Protein AF-A0AAP2XPQ5-F1 (afdb_monomer)

InterPro domains:
  IPR018170 Aldo/keto reductase, conserved site [PS00063] (8-23)
  IPR020471 Aldo-keto reductase [PTHR43827] (1-44)
  IPR023210 NADP-dependent oxidoreductase domain [PF00248] (2-39)
  IPR036812 NAD(P)-dependent oxidoreductase domain superfamily [G3DSA:3.20.20.100] (1-65)
  IPR036812 NAD(P)-dependent oxidoreductase domain superfamily [SSF51430] (1-44)

Secondary structure (DSSP, 8-state):
-TTS-------SSHHHHHHHH--SS----HHHHHHHHTT--SS-TT---TT-HHHHHHHHH--S--

Sequence (66 aa):
IQRGVIVIPKSTHVERIKENIDIFDFELNEEEMKQISSLDMGYSGSRAKHFDVEFVEMCLAKKIHD

Foldseek 3Di:
DVVPDDDDDDDPDPVVVVVVVPPPVDDDDPVSVVVVVVPDPDPDDPDDDVPDPVSVVVVVPDDPDD

Mean predicted aligned error: 4.34 Å

Structure (mmCIF, N/CA/C/O backbone):
data_AF-A0AAP2XPQ5-F1
#
_entry.id   AF-A0AAP2XPQ5-F1
#
loop_
_atom_site.group_PDB
_atom_site.id
_atom_site.type_symbol
_atom_site.label_atom_id
_atom_site.label_alt_id
_atom_site.label_comp_id
_atom_site.label_asym_id
_atom_site.label_entity_id
_atom_site.label_seq_id
_atom_si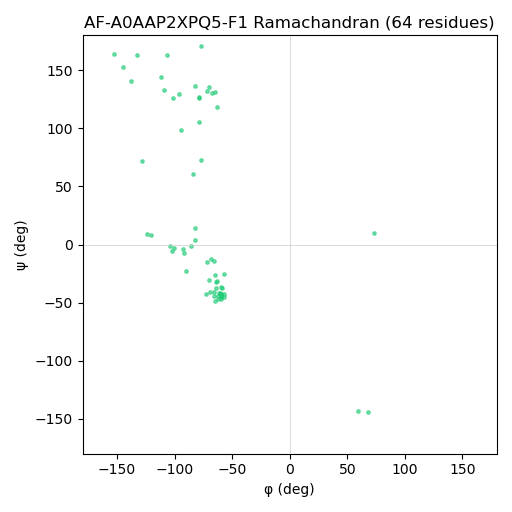te.pdbx_PDB_ins_code
_atom_site.Cartn_x
_atom_site.Cartn_y
_atom_site.Cartn_z
_atom_site.occupancy
_atom_site.B_iso_or_equiv
_atom_site.auth_seq_id
_atom_site.auth_comp_id
_atom_site.auth_asym_id
_atom_site.auth_atom_id
_atom_site.pdbx_PDB_model_num
ATOM 1 N N . ILE A 1 1 ? -7.522 2.022 4.308 1.00 85.81 1 ILE A N 1
ATOM 2 C CA . ILE A 1 1 ? -8.937 2.123 3.871 1.00 85.81 1 ILE A CA 1
ATOM 3 C C . ILE A 1 1 ? -9.634 3.356 4.454 1.00 85.81 1 ILE A C 1
ATOM 5 O O . ILE A 1 1 ? -10.274 4.064 3.696 1.00 85.81 1 ILE A O 1
ATOM 9 N N . GLN A 1 2 ? -9.424 3.691 5.736 1.00 95.50 2 GLN A N 1
ATOM 10 C CA . GLN A 1 2 ? -10.026 4.865 6.401 1.00 95.50 2 GLN A CA 1
ATOM 11 C C . GLN A 1 2 ? -9.734 6.220 5.720 1.00 95.50 2 GLN A C 1
ATOM 13 O O . GLN A 1 2 ? -10.533 7.141 5.801 1.00 95.50 2 GLN A O 1
ATOM 18 N N . ARG A 1 3 ? -8.624 6.342 4.975 1.00 95.69 3 ARG A N 1
ATOM 19 C CA . ARG A 1 3 ? -8.311 7.524 4.141 1.00 95.69 3 ARG A CA 1
ATOM 20 C C . ARG A 1 3 ? -8.997 7.533 2.760 1.00 95.69 3 ARG A C 1
ATOM 22 O O . ARG A 1 3 ? -8.669 8.380 1.938 1.00 95.69 3 ARG A O 1
ATOM 29 N N . GLY A 1 4 ? -9.852 6.556 2.452 1.00 95.81 4 GLY A N 1
ATOM 30 C CA . GLY A 1 4 ? -10.491 6.394 1.136 1.00 95.81 4 GLY A CA 1
ATOM 31 C C . GLY A 1 4 ? -9.570 5.879 0.019 1.00 95.81 4 GLY A C 1
ATOM 32 O O . GLY A 1 4 ? -9.952 5.893 -1.146 1.00 95.81 4 GLY A O 1
ATOM 33 N N . VAL A 1 5 ? -8.356 5.425 0.352 1.00 96.25 5 VAL A N 1
ATOM 34 C CA . VAL A 1 5 ? -7.371 4.913 -0.619 1.00 96.25 5 VAL A CA 1
ATOM 35 C C . VAL A 1 5 ? -7.443 3.388 -0.702 1.00 96.25 5 VAL A C 1
ATOM 37 O O . VAL A 1 5 ? -7.367 2.705 0.326 1.00 96.25 5 VAL A O 1
ATOM 40 N N . ILE A 1 6 ? -7.552 2.866 -1.928 1.00 96.12 6 ILE A N 1
ATOM 41 C CA . ILE A 1 6 ? -7.501 1.428 -2.225 1.00 96.12 6 ILE A CA 1
ATOM 42 C C . ILE A 1 6 ? -6.062 0.930 -2.048 1.00 96.12 6 ILE A C 1
ATOM 44 O O . ILE A 1 6 ? -5.118 1.541 -2.548 1.00 96.12 6 ILE A O 1
ATOM 48 N N . VAL A 1 7 ? -5.897 -0.187 -1.340 1.00 95.38 7 VAL A N 1
ATOM 49 C CA . VAL A 1 7 ? -4.593 -0.803 -1.052 1.00 95.38 7 VAL A CA 1
ATOM 50 C C . VAL A 1 7 ? -4.452 -2.134 -1.795 1.00 95.38 7 VAL A C 1
ATOM 52 O O . VAL A 1 7 ? -5.428 -2.862 -1.941 1.00 95.38 7 VAL A O 1
ATOM 55 N N . ILE A 1 8 ? -3.240 -2.453 -2.267 1.00 96.38 8 ILE A N 1
ATOM 56 C CA . ILE A 1 8 ? -2.942 -3.677 -3.039 1.00 96.38 8 ILE A CA 1
ATOM 57 C C . ILE A 1 8 ? -1.742 -4.409 -2.403 1.00 96.38 8 ILE A C 1
ATOM 59 O O . ILE A 1 8 ? -0.626 -4.352 -2.928 1.00 96.38 8 ILE A O 1
ATOM 63 N N . PRO A 1 9 ? -1.908 -5.043 -1.228 1.00 96.44 9 PRO A N 1
ATOM 64 C CA . PRO A 1 9 ? -0.813 -5.742 -0.564 1.00 96.44 9 PRO A CA 1
ATOM 65 C C . PRO A 1 9 ? -0.424 -7.017 -1.331 1.00 96.44 9 PRO A C 1
ATOM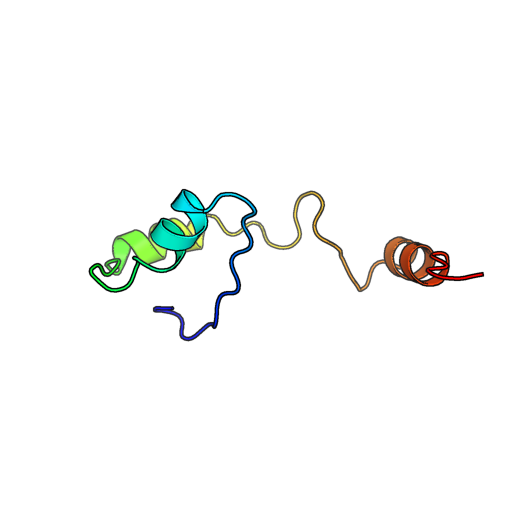 67 O O . PRO A 1 9 ? -1.279 -7.805 -1.731 1.00 96.44 9 PRO A O 1
ATOM 70 N N . LYS A 1 10 ? 0.882 -7.254 -1.509 1.00 97.31 10 LYS A N 1
ATOM 71 C CA . LYS A 1 10 ? 1.424 -8.459 -2.159 1.00 97.31 10 LYS A CA 1
ATOM 72 C C . LYS A 1 10 ? 2.117 -9.355 -1.141 1.00 97.31 10 LYS A C 1
ATOM 74 O O . LYS A 1 10 ? 2.984 -8.906 -0.398 1.00 97.31 10 LYS A O 1
ATOM 79 N N . SER A 1 11 ? 1.817 -10.650 -1.180 1.00 98.06 11 SER A N 1
ATOM 80 C CA . SER A 1 11 ? 2.522 -11.685 -0.418 1.00 98.06 11 SER A CA 1
ATOM 81 C C . SER A 1 11 ? 2.600 -12.979 -1.229 1.00 98.06 11 SER A C 1
ATOM 83 O O . SER A 1 11 ? 1.759 -13.232 -2.084 1.00 98.06 11 SER A O 1
ATOM 85 N N . THR A 1 12 ? 3.626 -13.789 -0.973 1.00 98.00 12 THR A N 1
ATOM 86 C CA . THR A 1 12 ? 3.749 -15.176 -1.460 1.00 98.00 12 THR A CA 1
ATOM 87 C C . THR A 1 12 ? 3.428 -16.204 -0.372 1.00 98.00 12 THR A C 1
ATOM 89 O O . THR A 1 12 ? 3.400 -17.398 -0.647 1.00 98.00 12 THR A O 1
ATOM 92 N N . HIS A 1 13 ? 3.198 -15.757 0.866 1.00 98.50 13 HIS A N 1
ATOM 93 C CA . HIS A 1 13 ? 2.852 -16.604 2.006 1.00 98.50 13 HIS A CA 1
ATOM 94 C C . HIS A 1 13 ? 1.353 -16.530 2.273 1.00 98.50 13 HIS A C 1
ATOM 96 O O . HIS A 1 13 ? 0.826 -15.433 2.468 1.00 98.50 13 HIS A O 1
ATOM 102 N N . VAL A 1 14 ? 0.697 -17.691 2.314 1.00 98.31 14 VAL A N 1
ATOM 103 C CA . VAL A 1 14 ? -0.762 -17.813 2.457 1.00 98.31 14 VAL A CA 1
ATOM 104 C C . VAL A 1 14 ? -1.268 -17.170 3.746 1.00 98.31 14 VAL A C 1
ATOM 106 O O . VAL A 1 14 ? -2.228 -16.411 3.687 1.00 98.31 14 VAL A O 1
ATOM 109 N N . GLU A 1 15 ? -0.603 -17.397 4.880 1.00 98.31 15 GLU A N 1
ATOM 110 C CA . GLU A 1 15 ? -1.047 -16.819 6.159 1.00 98.31 15 GLU A CA 1
ATOM 111 C C . GLU A 1 15 ? -1.044 -15.289 6.126 1.00 98.31 15 GLU A C 1
ATOM 113 O O . GLU A 1 15 ? -2.038 -14.664 6.471 1.00 98.31 15 GLU A O 1
ATOM 118 N N . ARG A 1 16 ? -0.014 -14.678 5.531 1.00 98.31 16 ARG A N 1
ATOM 119 C CA . ARG A 1 16 ? 0.019 -13.223 5.325 1.00 98.31 16 ARG A CA 1
ATOM 120 C C . ARG A 1 16 ? -1.068 -12.713 4.385 1.00 98.31 16 ARG A C 1
ATOM 122 O O . ARG A 1 16 ? -1.505 -11.582 4.527 1.00 98.31 16 ARG A O 1
ATOM 129 N N . ILE A 1 17 ? -1.475 -13.498 3.385 1.00 98.38 17 ILE A N 1
ATOM 130 C CA . ILE A 1 17 ? -2.577 -13.100 2.495 1.00 98.38 17 ILE A CA 1
ATOM 131 C C . ILE A 1 17 ? -3.885 -13.041 3.291 1.00 98.38 17 ILE A C 1
ATOM 133 O O . ILE A 1 17 ? -4.642 -12.093 3.106 1.00 98.38 17 ILE A O 1
ATOM 137 N N . LYS A 1 18 ? -4.116 -14.010 4.189 1.00 98.06 18 LYS A N 1
ATOM 138 C CA . LYS A 1 18 ? -5.275 -14.015 5.093 1.00 98.06 18 LYS A CA 1
ATOM 139 C C . LYS A 1 18 ? -5.217 -12.848 6.084 1.00 98.06 18 LYS A C 1
ATOM 141 O O . LYS A 1 18 ? -6.179 -12.104 6.177 1.00 98.06 18 LYS A O 1
ATOM 146 N N . GLU A 1 19 ? -4.080 -12.632 6.742 1.00 97.94 19 GLU A N 1
ATOM 147 C CA . GLU A 1 19 ? -3.898 -11.516 7.686 1.00 97.94 19 GLU A CA 1
ATOM 148 C C . GLU A 1 19 ? -4.103 -10.150 7.012 1.00 97.94 19 GLU A C 1
ATOM 150 O O . GLU A 1 19 ? -4.765 -9.278 7.555 1.00 97.94 19 GLU A O 1
ATOM 155 N N . ASN A 1 20 ? -3.582 -9.954 5.796 1.00 97.56 20 ASN A N 1
ATOM 156 C CA . ASN A 1 20 ? -3.699 -8.674 5.090 1.00 97.56 20 ASN A CA 1
ATOM 157 C C . ASN A 1 20 ? -5.145 -8.302 4.717 1.00 97.56 20 ASN A C 1
ATOM 159 O O . ASN A 1 20 ? -5.415 -7.119 4.504 1.00 97.56 20 ASN A O 1
ATOM 163 N N . ILE A 1 21 ? -6.037 -9.286 4.550 1.00 96.88 21 ILE A N 1
ATOM 164 C CA . ILE A 1 21 ? -7.455 -9.034 4.255 1.00 96.88 21 ILE A CA 1
ATOM 165 C C . ILE A 1 21 ? -8.298 -8.923 5.531 1.00 96.88 21 ILE A C 1
ATOM 167 O O . ILE A 1 21 ? -9.339 -8.272 5.506 1.00 96.88 21 ILE A O 1
ATOM 171 N N . ASP A 1 22 ? -7.836 -9.499 6.639 1.00 97.38 22 ASP A N 1
ATOM 172 C CA . ASP A 1 22 ? -8.506 -9.494 7.942 1.00 97.38 22 ASP A CA 1
ATOM 173 C C . ASP A 1 22 ? -8.206 -8.207 8.729 1.00 97.38 22 ASP A C 1
ATOM 175 O O . ASP A 1 22 ? -7.568 -8.215 9.775 1.00 97.38 22 ASP A O 1
ATOM 179 N N . ILE A 1 23 ? -8.584 -7.063 8.153 1.00 96.38 23 ILE A N 1
ATOM 180 C CA . ILE A 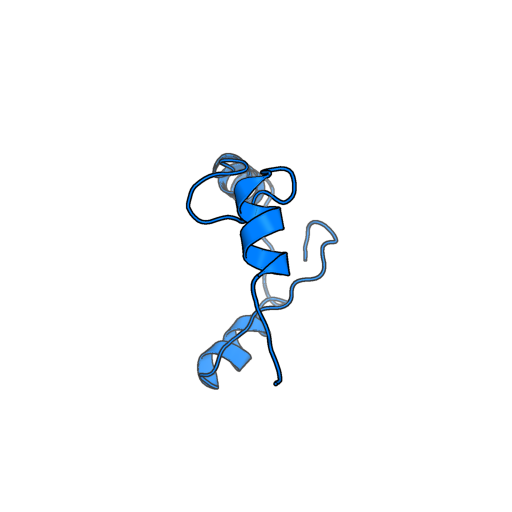1 23 ? -8.330 -5.728 8.728 1.00 96.38 23 ILE A CA 1
ATOM 181 C C . ILE A 1 23 ? -9.604 -4.897 8.923 1.00 96.38 23 ILE A C 1
ATOM 183 O O . ILE A 1 23 ? -9.531 -3.687 9.127 1.00 96.38 23 ILE A O 1
ATOM 187 N N . PHE A 1 24 ? -10.775 -5.511 8.750 1.00 96.38 24 PHE A N 1
ATOM 188 C CA . PHE A 1 24 ? -12.070 -4.818 8.725 1.00 96.38 24 PHE A CA 1
ATOM 189 C C . PHE A 1 24 ? -12.842 -4.911 10.046 1.00 96.38 24 PHE A C 1
ATOM 191 O O . PHE A 1 24 ? -13.925 -4.342 10.162 1.00 96.38 24 PHE A O 1
ATOM 198 N N . ASP A 1 25 ? -12.310 -5.637 11.020 1.00 97.19 25 ASP A N 1
ATOM 199 C CA . ASP A 1 25 ? -12.867 -5.833 12.356 1.00 97.19 25 ASP A CA 1
ATOM 200 C C . ASP A 1 25 ? -12.335 -4.820 13.388 1.00 97.19 25 ASP A C 1
ATOM 202 O O . ASP A 1 25 ? -12.810 -4.793 14.524 1.00 97.19 25 ASP A O 1
ATOM 206 N N . PHE A 1 26 ? -11.402 -3.947 12.993 1.00 96.56 26 PHE A N 1
ATOM 207 C CA . PHE A 1 26 ? -10.885 -2.861 13.820 1.00 96.56 26 PHE A CA 1
ATOM 208 C C . PHE A 1 26 ? -10.845 -1.524 13.074 1.00 96.56 26 PHE A C 1
ATOM 210 O O . PHE A 1 26 ? -10.889 -1.451 11.845 1.00 96.56 26 PHE A O 1
ATOM 217 N N . GLU A 1 27 ? -10.727 -0.443 13.843 1.00 97.81 27 GLU A N 1
ATOM 218 C CA . GLU A 1 27 ? -10.562 0.908 13.324 1.00 97.81 27 GLU A CA 1
ATOM 219 C C . GLU A 1 27 ? -9.510 1.665 14.144 1.00 97.81 27 GLU A C 1
ATOM 221 O O . GLU A 1 27 ? -9.459 1.529 15.366 1.00 97.81 27 GLU A O 1
ATOM 226 N N . LEU A 1 28 ? -8.677 2.466 13.473 1.00 97.69 28 LEU A N 1
ATOM 227 C CA . LEU A 1 28 ? -7.734 3.359 14.144 1.00 97.69 28 LEU A CA 1
ATOM 228 C C . LEU A 1 28 ? -8.426 4.654 14.565 1.00 97.69 28 LEU A C 1
ATOM 230 O O . LEU A 1 28 ? -9.147 5.266 13.769 1.00 97.69 28 LEU A O 1
ATOM 234 N N . ASN A 1 29 ? -8.150 5.108 15.784 1.00 98.19 29 ASN A N 1
ATOM 235 C CA . ASN A 1 29 ? -8.647 6.385 16.282 1.00 98.19 29 ASN A CA 1
ATOM 236 C C . ASN A 1 29 ? -7.851 7.578 15.715 1.00 98.19 29 ASN A C 1
ATOM 238 O O . ASN A 1 29 ? -6.812 7.432 15.068 1.00 98.19 29 ASN A O 1
ATOM 242 N N . GLU A 1 30 ? -8.342 8.795 15.963 1.00 97.69 30 GLU A N 1
ATOM 243 C CA . GLU A 1 30 ? -7.735 10.015 15.418 1.00 97.69 30 GLU A CA 1
ATOM 244 C C . GLU A 1 30 ? -6.277 10.228 15.841 1.00 97.69 30 GLU A C 1
ATOM 246 O O . GLU A 1 30 ? -5.477 10.730 15.052 1.00 97.69 30 GLU A O 1
ATOM 251 N N . GLU A 1 31 ? -5.924 9.871 17.075 1.00 98.25 31 GLU A N 1
ATOM 252 C CA . GLU A 1 31 ? -4.569 10.054 17.591 1.00 98.25 31 GLU A CA 1
ATOM 253 C C . GLU A 1 31 ? -3.600 9.055 16.950 1.00 98.25 31 GLU A C 1
ATOM 255 O O . GLU A 1 31 ? -2.530 9.443 16.485 1.00 98.25 31 GLU A O 1
ATOM 260 N N . GLU A 1 32 ? -4.006 7.794 16.807 1.00 98.25 32 GLU A N 1
ATOM 261 C CA . GLU A 1 32 ? -3.236 6.774 16.083 1.00 98.25 32 GLU A CA 1
ATOM 262 C C . GLU A 1 32 ? -3.013 7.183 14.620 1.00 98.25 32 GLU A C 1
ATOM 264 O O . GLU A 1 32 ? -1.900 7.099 14.090 1.00 98.25 32 GLU A O 1
ATOM 269 N N . MET A 1 33 ? -4.050 7.717 13.970 1.00 97.56 33 MET A N 1
ATOM 270 C CA . MET A 1 33 ? -3.960 8.230 12.603 1.00 97.56 33 MET A CA 1
ATOM 271 C C . MET A 1 33 ? -3.010 9.433 12.485 1.00 97.56 33 MET A C 1
ATOM 273 O O . MET A 1 33 ? -2.273 9.542 11.494 1.00 97.56 33 MET A O 1
ATOM 277 N N . LYS A 1 34 ? -2.975 10.327 13.485 1.00 97.25 34 LYS A N 1
ATOM 278 C CA . LYS A 1 34 ? -2.009 11.440 13.549 1.00 97.25 34 LYS A CA 1
ATOM 279 C C . LYS A 1 34 ? -0.582 10.936 13.722 1.00 97.25 34 LYS A C 1
ATOM 281 O O . LYS A 1 34 ? 0.307 11.395 13.003 1.00 97.25 34 LYS A O 1
ATOM 286 N N . GLN A 1 35 ? -0.367 9.968 14.608 1.00 98.19 35 GLN A N 1
ATOM 287 C CA . GLN A 1 35 ? 0.948 9.369 14.830 1.00 98.19 35 GLN A CA 1
ATOM 288 C C . GLN A 1 35 ? 1.491 8.735 13.548 1.00 98.19 35 GLN A C 1
ATOM 290 O O . GLN A 1 35 ? 2.614 9.039 13.150 1.00 98.19 35 GLN A O 1
ATOM 295 N N . ILE A 1 36 ? 0.681 7.954 12.828 1.00 96.94 36 ILE A N 1
ATOM 296 C CA . ILE A 1 36 ? 1.073 7.372 11.534 1.00 96.94 36 ILE A CA 1
ATOM 297 C C . ILE A 1 36 ? 1.407 8.460 10.508 1.00 96.94 36 ILE A C 1
ATOM 299 O O . ILE A 1 36 ? 2.389 8.338 9.778 1.00 96.94 36 ILE A O 1
ATOM 303 N N . SER A 1 37 ? 0.617 9.535 10.453 1.00 95.81 37 SER A N 1
ATOM 304 C CA . SER A 1 37 ? 0.851 10.633 9.505 1.00 95.81 37 SER A CA 1
ATOM 305 C C . SER A 1 37 ? 2.185 11.342 9.755 1.00 95.81 37 SER A C 1
ATOM 307 O O . SER A 1 37 ? 2.827 11.786 8.807 1.00 95.81 37 SER A O 1
ATOM 309 N N . SER A 1 38 ? 2.641 11.396 11.009 1.00 97.12 38 SER A N 1
ATOM 310 C CA . SER A 1 38 ? 3.933 11.993 11.370 1.00 97.12 38 SER A CA 1
ATOM 311 C C . SER A 1 38 ? 5.155 11.210 10.865 1.00 97.12 38 SER A C 1
ATOM 313 O O . SER A 1 38 ? 6.263 11.739 10.878 1.00 97.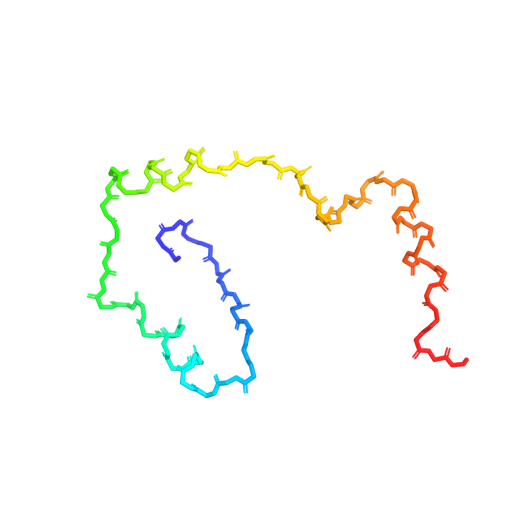12 38 SER A O 1
ATOM 315 N N . LEU A 1 39 ? 4.964 9.972 10.391 1.00 95.50 39 LEU A N 1
ATOM 316 C CA . LEU A 1 39 ? 6.028 9.122 9.846 1.00 95.50 39 LEU A CA 1
ATOM 317 C C . LEU A 1 39 ? 6.312 9.370 8.355 1.00 95.50 39 LEU A C 1
ATOM 319 O O . LEU A 1 39 ? 7.187 8.710 7.789 1.00 95.50 39 LEU A O 1
ATOM 323 N N . ASP A 1 40 ? 5.578 10.273 7.697 1.00 93.56 40 ASP A N 1
ATOM 324 C CA . ASP A 1 40 ? 5.846 10.610 6.300 1.00 93.56 40 ASP A CA 1
ATOM 325 C C . ASP A 1 40 ? 7.225 11.273 6.142 1.00 93.56 40 ASP A C 1
ATOM 327 O O . ASP A 1 40 ? 7.584 12.212 6.848 1.00 93.56 40 ASP A O 1
ATOM 331 N N . MET A 1 41 ? 8.002 10.775 5.183 1.00 92.81 41 MET A N 1
ATOM 332 C CA . MET A 1 41 ? 9.339 11.276 4.848 1.00 92.81 41 MET A CA 1
ATOM 333 C C . MET A 1 41 ? 9.422 11.756 3.392 1.00 92.81 41 MET A C 1
ATOM 335 O O . MET A 1 41 ? 10.518 12.010 2.888 1.00 92.81 41 MET A O 1
ATOM 339 N N . GLY A 1 42 ? 8.290 11.824 2.680 1.00 90.31 42 GLY A N 1
ATOM 340 C CA . GLY A 1 42 ? 8.247 12.144 1.257 1.00 90.31 42 GLY A CA 1
ATOM 341 C C . GLY A 1 42 ? 9.040 11.153 0.391 1.00 90.31 42 GLY A C 1
ATOM 342 O O . GLY A 1 42 ? 9.076 9.944 0.641 1.00 90.31 42 GLY A O 1
ATOM 343 N N . TYR A 1 43 ? 9.697 11.662 -0.657 1.00 84.38 43 TYR A N 1
ATOM 344 C CA . TYR A 1 43 ? 10.537 10.867 -1.564 1.00 84.38 43 TYR A CA 1
ATOM 345 C C . TYR A 1 43 ? 11.903 10.527 -0.939 1.00 84.38 43 TYR A C 1
ATOM 347 O O . TYR A 1 43 ? 12.935 11.073 -1.332 1.00 84.38 43 TYR A O 1
ATOM 355 N N . SER A 1 44 ? 11.911 9.607 0.029 1.00 83.88 44 SER A N 1
ATOM 356 C CA . SER A 1 44 ? 13.127 9.081 0.668 1.00 83.88 44 SER A CA 1
ATOM 357 C C . SER A 1 44 ? 13.469 7.646 0.230 1.00 83.88 44 SER A C 1
ATOM 359 O O . SER A 1 44 ? 12.618 6.920 -0.294 1.00 83.88 44 SER A O 1
ATOM 361 N N . GLY A 1 45 ? 14.715 7.217 0.467 1.00 82.19 45 GLY A N 1
ATOM 362 C CA . GLY A 1 45 ? 15.178 5.841 0.237 1.00 82.19 45 GLY A CA 1
ATOM 363 C C . GLY A 1 45 ? 15.236 5.430 -1.240 1.00 82.19 45 GLY A C 1
ATOM 364 O O . GLY A 1 45 ? 15.555 6.236 -2.106 1.00 82.19 45 GLY A O 1
ATOM 365 N N . SER A 1 46 ? 14.915 4.1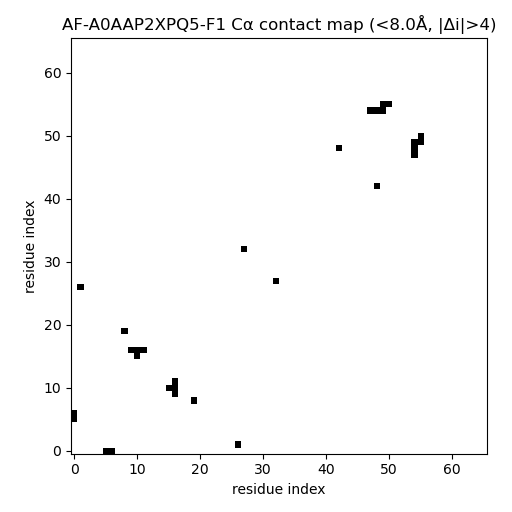64 -1.525 1.00 80.75 46 SER A N 1
ATOM 366 C CA . SER A 1 46 ? 14.927 3.564 -2.872 1.00 80.75 46 SER A CA 1
ATOM 367 C C . SER A 1 46 ? 13.665 3.842 -3.704 1.00 80.75 46 SER A C 1
ATOM 369 O O . SER A 1 46 ? 13.415 3.162 -4.701 1.00 80.75 46 SER A O 1
ATOM 371 N N . ARG A 1 47 ? 12.828 4.807 -3.298 1.00 85.00 47 ARG A N 1
ATOM 372 C CA . ARG A 1 47 ? 11.596 5.146 -4.023 1.00 85.00 47 ARG A CA 1
ATOM 373 C C . ARG A 1 47 ? 11.932 5.770 -5.377 1.00 85.00 47 ARG A C 1
ATOM 375 O O . ARG A 1 47 ? 12.704 6.722 -5.449 1.00 85.00 47 ARG A O 1
ATOM 382 N N . ALA A 1 48 ? 11.300 5.262 -6.432 1.00 88.12 48 ALA A N 1
ATOM 383 C CA . ALA A 1 48 ? 11.460 5.774 -7.786 1.00 88.12 48 ALA A CA 1
ATOM 384 C C . ALA A 1 48 ? 10.966 7.224 -7.904 1.00 88.12 48 ALA A C 1
ATOM 386 O O . ALA A 1 48 ? 9.779 7.517 -7.717 1.00 88.12 48 ALA A O 1
ATOM 387 N N . LYS A 1 49 ? 11.878 8.126 -8.261 1.00 91.62 49 LYS A N 1
ATOM 388 C CA . LYS A 1 49 ? 11.578 9.516 -8.595 1.00 91.62 49 LYS A CA 1
ATOM 389 C C . LYS A 1 49 ? 11.411 9.612 -10.102 1.00 91.62 49 LYS A C 1
ATOM 391 O O . LYS A 1 49 ? 12.374 9.672 -10.852 1.00 91.62 49 LYS A O 1
ATOM 396 N N . HIS A 1 50 ? 10.160 9.601 -10.544 1.00 91.06 50 HIS A N 1
ATOM 397 C CA . HIS A 1 50 ? 9.823 9.513 -11.968 1.00 91.06 50 HIS A CA 1
ATOM 398 C C . HIS A 1 50 ? 10.255 10.745 -12.781 1.00 91.06 50 HIS A C 1
ATOM 400 O O . HIS A 1 50 ? 10.268 10.694 -14.005 1.00 91.06 50 HIS A O 1
ATOM 406 N N . PHE A 1 51 ? 10.593 11.841 -12.099 1.00 90.44 51 PHE A N 1
ATOM 407 C CA . PHE A 1 51 ? 11.102 13.075 -12.692 1.00 90.44 51 PHE A CA 1
ATOM 408 C C . PHE A 1 51 ? 12.637 13.132 -12.769 1.00 90.44 51 PHE A C 1
ATOM 410 O O . PHE A 1 51 ? 13.167 14.064 -13.371 1.00 90.44 51 PHE A O 1
ATOM 417 N N . ASP A 1 52 ? 13.356 12.169 -12.184 1.00 93.62 52 ASP A N 1
ATOM 418 C CA . ASP A 1 52 ? 14.815 12.120 -12.266 1.00 93.62 52 ASP A CA 1
ATOM 419 C C . ASP A 1 52 ? 15.231 11.546 -13.627 1.00 93.62 52 ASP A C 1
ATOM 421 O O . ASP A 1 52 ? 14.813 10.449 -14.007 1.00 93.62 52 ASP A O 1
ATOM 425 N N . VAL A 1 53 ? 16.081 12.275 -14.356 1.00 95.62 53 VAL A N 1
ATOM 426 C CA . VAL A 1 53 ? 16.525 11.891 -15.710 1.00 95.62 53 VAL A CA 1
ATOM 427 C C . VAL A 1 53 ? 17.180 10.508 -15.710 1.00 95.62 53 VAL A C 1
ATOM 429 O O . VAL A 1 53 ? 16.845 9.671 -16.545 1.00 95.62 53 VAL A O 1
ATOM 432 N N . GLU A 1 54 ? 18.023 10.224 -14.715 1.00 92.75 54 GLU A N 1
ATOM 433 C CA . GLU A 1 54 ? 18.696 8.927 -14.560 1.00 92.75 54 GLU A CA 1
ATOM 434 C C . GLU A 1 54 ? 17.702 7.759 -14.423 1.00 92.75 54 GLU A C 1
ATOM 436 O O . GLU A 1 54 ? 17.913 6.677 -14.974 1.00 92.75 54 GLU A O 1
ATOM 441 N N . PHE A 1 55 ? 16.580 7.968 -13.721 1.00 92.88 55 PHE A N 1
ATOM 442 C CA . PHE A 1 55 ? 15.543 6.945 -13.576 1.00 92.88 55 PHE A CA 1
ATOM 443 C C . PHE A 1 55 ? 14.817 6.690 -14.903 1.00 92.88 55 PHE A C 1
ATOM 445 O O . PHE A 1 55 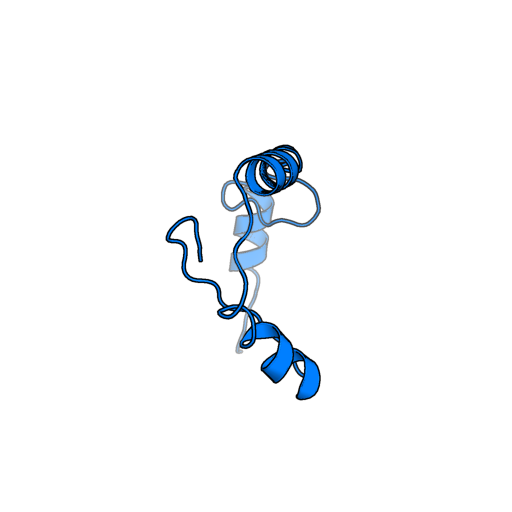? 14.560 5.535 -15.254 1.00 92.88 55 PHE A O 1
ATOM 452 N N . VAL A 1 56 ? 14.518 7.750 -15.660 1.00 95.06 56 VAL A N 1
ATOM 453 C CA . VAL A 1 56 ? 13.866 7.644 -16.974 1.00 95.06 56 VAL A CA 1
ATOM 454 C C . VAL A 1 56 ? 14.750 6.874 -17.956 1.00 95.06 56 VAL A C 1
ATOM 456 O O . VAL A 1 56 ? 14.275 5.935 -18.597 1.00 95.06 56 VAL A O 1
ATOM 459 N N . GLU A 1 57 ? 16.039 7.210 -18.032 1.00 95.88 57 GLU A N 1
ATOM 460 C CA . GLU A 1 57 ? 17.006 6.505 -18.881 1.00 95.88 57 GLU A CA 1
ATOM 461 C C . GLU A 1 57 ? 17.110 5.022 -18.508 1.00 95.88 57 GLU A C 1
ATOM 463 O O . GLU A 1 57 ? 17.037 4.155 -19.383 1.00 95.88 57 GLU A O 1
ATOM 468 N N . MET A 1 58 ? 17.192 4.710 -17.209 1.00 94.06 58 MET A N 1
ATOM 469 C CA . MET A 1 58 ? 17.219 3.331 -16.717 1.00 94.06 58 MET A CA 1
ATOM 470 C C . MET A 1 58 ? 15.983 2.540 -17.170 1.00 94.06 58 MET A C 1
ATOM 472 O O . MET A 1 58 ? 16.119 1.395 -17.603 1.00 94.06 58 MET A O 1
ATOM 476 N N . CYS A 1 59 ? 14.782 3.116 -17.071 1.00 94.38 59 CYS A N 1
ATOM 477 C CA . CYS A 1 59 ? 13.550 2.461 -17.509 1.00 94.38 59 CYS A CA 1
ATOM 478 C C . CYS A 1 59 ? 13.549 2.168 -19.014 1.00 94.38 59 CYS A C 1
ATOM 480 O O . CYS A 1 59 ? 13.186 1.061 -19.409 1.00 94.38 59 CYS A O 1
ATOM 482 N N . LEU A 1 60 ? 13.980 3.123 -19.843 1.00 94.62 60 LEU A N 1
ATOM 483 C CA . LEU A 1 60 ? 14.011 2.973 -21.303 1.00 94.62 60 LEU A CA 1
ATOM 484 C C . LEU A 1 60 ? 15.074 1.975 -21.775 1.00 94.62 60 LEU A C 1
ATOM 486 O O . LEU A 1 60 ? 14.884 1.297 -22.783 1.00 94.62 60 LEU A O 1
ATOM 490 N N . ALA A 1 61 ? 16.174 1.848 -21.034 1.00 95.00 61 ALA A N 1
ATOM 491 C CA . ALA A 1 61 ? 17.231 0.893 -21.339 1.00 95.00 61 ALA A CA 1
ATOM 492 C C . ALA A 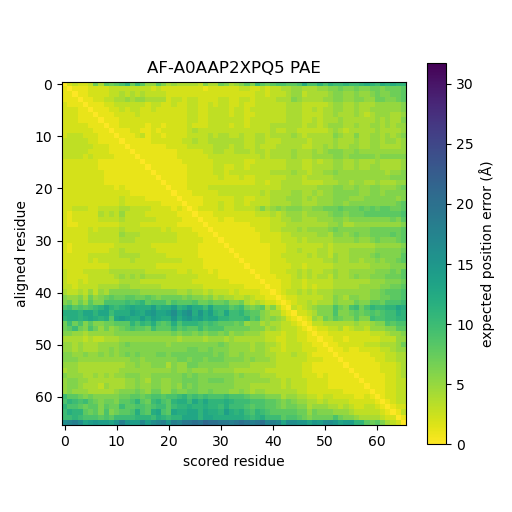1 61 ? 16.835 -0.571 -21.057 1.00 95.00 61 ALA A C 1
ATOM 494 O O . ALA A 1 61 ? 17.513 -1.492 -21.521 1.00 95.00 61 ALA A O 1
ATOM 495 N N . LYS A 1 62 ? 15.752 -0.825 -20.304 1.00 93.38 62 LYS A N 1
ATOM 496 C CA . LYS A 1 62 ? 15.308 -2.193 -20.004 1.00 93.38 62 LYS A CA 1
ATOM 497 C C . LYS A 1 62 ? 14.554 -2.815 -21.177 1.00 93.38 62 LYS A C 1
ATOM 499 O O . LYS A 1 62 ? 13.368 -2.569 -21.374 1.00 93.38 62 LYS A O 1
ATOM 504 N N . LYS A 1 63 ? 15.221 -3.729 -21.882 1.00 92.88 63 LYS A N 1
ATOM 505 C CA . LYS A 1 63 ? 14.567 -4.684 -22.783 1.00 92.88 63 LYS A CA 1
ATOM 506 C C . LYS A 1 63 ? 13.953 -5.834 -21.983 1.00 92.88 63 LYS A C 1
ATOM 508 O O . LYS A 1 63 ? 14.632 -6.463 -21.176 1.00 92.88 63 LYS A O 1
ATOM 513 N N . IL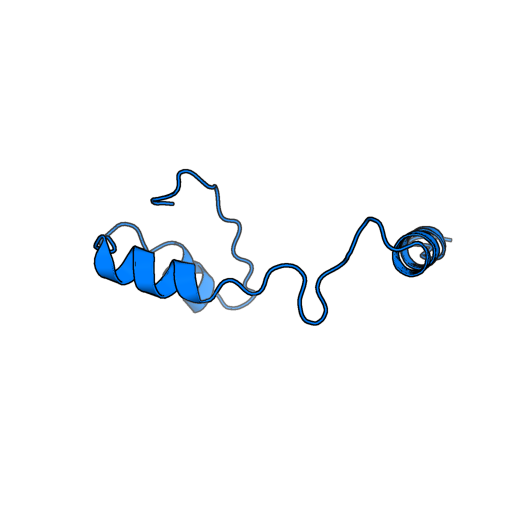E A 1 64 ? 12.665 -6.091 -22.198 1.00 93.25 64 ILE A N 1
ATOM 514 C CA . ILE A 1 64 ? 11.908 -7.190 -21.561 1.00 93.25 64 ILE A CA 1
ATOM 515 C C . ILE A 1 64 ? 11.652 -8.370 -22.514 1.00 93.25 64 ILE A C 1
ATOM 517 O O . ILE A 1 64 ? 11.056 -9.366 -22.120 1.00 93.25 64 ILE A O 1
ATOM 521 N N . HIS A 1 65 ? 12.103 -8.240 -23.758 1.00 87.38 65 HIS A N 1
ATOM 522 C CA . HIS A 1 65 ? 12.136 -9.249 -24.811 1.00 87.38 65 HIS A CA 1
ATOM 523 C C . HIS A 1 65 ? 13.295 -8.905 -25.759 1.00 87.38 65 HIS A C 1
ATOM 525 O O . HIS A 1 65 ? 13.809 -7.780 -25.700 1.00 87.38 65 HIS A O 1
ATOM 531 N N . ASP A 1 66 ? 13.699 -9.868 -26.587 1.00 78.81 66 ASP A N 1
ATOM 532 C CA . ASP A 1 66 ? 14.677 -9.653 -27.663 1.00 78.81 66 ASP A CA 1
ATOM 533 C C . ASP A 1 66 ? 14.142 -8.709 -28.751 1.00 78.81 66 ASP A C 1
ATOM 535 O O . ASP A 1 66 ? 12.967 -8.882 -29.155 1.00 78.81 66 ASP A O 1
#

Organism: NCBI:txid1982626

Solvent-accessible surface area (backbone atom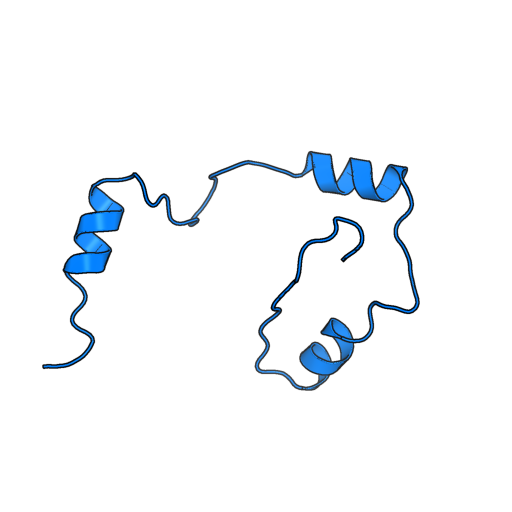s only — not comparable to full-atom values): 4644 Å² total; per-residue (Å²): 96,96,86,75,51,90,81,84,89,84,71,93,48,68,69,57,51,54,53,72,67,68,60,80,91,64,83,82,52,74,65,57,52,50,57,59,59,69,69,67,71,79,97,50,87,90,61,86,53,84,84,40,67,70,53,49,51,56,58,71,69,59,74,93,66,135

Radius of gyration: 17.79 Å; Cα contacts (8 Å, |Δi|>4): 15; chains: 1; bounding box: 32×31×45 Å

pLDDT: mean 94.29, std 4.67, range [78.81, 98.5]